Protein AF-A0A1P8XL96-F1 (afdb_monomer)

Secondary structure (DSSP, 8-state):
----------PPPPHHHHHHHHHHH-TT--S-EEE-----TT------EEEEEEEEEE-TTTTSTT---EEEEGGG-----TTBPPPEEEEEEESSPP--TT-----

Nearest PDB structures (foldseek):
  6yii-assembly1_A  TM=2.980E-01  e=7.083E+00  Pseudomonas aeruginosa

Structure (mmCIF, N/CA/C/O backbone):
data_AF-A0A1P8XL96-F1
#
_entry.id   AF-A0A1P8XL96-F1
#
loop_
_atom_site.group_PDB
_atom_site.id
_atom_site.type_symbol
_atom_site.label_atom_id
_atom_site.label_alt_id
_atom_site.label_comp_id
_atom_site.label_asym_id
_atom_site.label_entity_id
_atom_site.label_seq_id
_atom_site.pdbx_PDB_ins_code
_atom_site.Cartn_x
_atom_site.Cartn_y
_atom_site.Cartn_z
_atom_site.occupancy
_atom_site.B_iso_or_equiv
_atom_site.auth_seq_id
_atom_site.auth_comp_id
_atom_site.auth_asym_id
_atom_site.auth_atom_id
_atom_site.pdbx_PDB_model_num
ATOM 1 N N . MET A 1 1 ? -9.596 29.116 25.612 1.00 35.28 1 MET A N 1
ATOM 2 C CA . MET A 1 1 ? -9.955 28.079 24.623 1.00 35.28 1 MET A CA 1
ATOM 3 C C . MET A 1 1 ? -8.663 27.472 24.113 1.00 35.28 1 MET A C 1
ATOM 5 O O . MET A 1 1 ? -7.970 28.089 23.317 1.00 35.28 1 MET A O 1
ATOM 9 N N . THR A 1 2 ? -8.264 26.344 24.686 1.00 32.94 2 THR A N 1
ATOM 10 C CA . THR A 1 2 ? -7.010 25.657 24.364 1.00 32.94 2 THR A CA 1
ATOM 11 C C . THR A 1 2 ? -7.252 24.841 23.102 1.00 32.94 2 THR A C 1
ATOM 13 O O . THR A 1 2 ? -8.050 23.908 23.119 1.00 32.94 2 THR A O 1
ATOM 16 N N . ALA A 1 3 ? -6.630 25.227 21.989 1.00 37.03 3 ALA A N 1
ATOM 17 C CA . ALA A 1 3 ? -6.657 24.419 20.781 1.00 37.03 3 ALA A CA 1
ATOM 18 C C . ALA A 1 3 ? -5.976 23.080 21.093 1.00 37.03 3 ALA A C 1
ATOM 20 O O . ALA A 1 3 ? -4.783 23.049 21.402 1.00 37.03 3 ALA A O 1
ATOM 21 N N . ASN A 1 4 ? -6.737 21.986 21.029 1.00 34.62 4 ASN A N 1
ATOM 22 C CA . ASN A 1 4 ? -6.187 20.639 20.963 1.00 34.62 4 ASN A CA 1
ATOM 23 C C . ASN A 1 4 ? -5.388 20.536 19.658 1.00 34.62 4 ASN A C 1
ATOM 25 O O . ASN A 1 4 ? -5.914 20.143 18.623 1.00 34.62 4 ASN A O 1
ATOM 29 N N . ARG A 1 5 ? -4.111 20.932 19.695 1.00 41.06 5 ARG A N 1
ATOM 30 C CA . ARG A 1 5 ? -3.127 20.492 18.708 1.00 41.06 5 ARG A CA 1
ATOM 31 C C . ARG A 1 5 ? -2.914 19.009 18.958 1.00 41.06 5 ARG A C 1
ATOM 33 O O . ARG A 1 5 ? -2.090 18.626 19.788 1.00 41.06 5 ARG A O 1
ATOM 40 N N . THR A 1 6 ? -3.696 18.181 18.281 1.00 41.19 6 THR A N 1
ATOM 41 C CA . THR A 1 6 ? -3.402 16.761 18.139 1.00 41.19 6 THR A CA 1
ATOM 42 C C . THR A 1 6 ? -2.041 16.690 17.455 1.00 41.19 6 THR A C 1
ATOM 44 O O . THR A 1 6 ? -1.934 16.943 16.262 1.00 41.19 6 THR A O 1
ATOM 47 N N . ARG A 1 7 ? -0.964 16.465 18.220 1.00 40.09 7 ARG A N 1
ATOM 48 C CA . ARG A 1 7 ? 0.331 16.101 17.638 1.00 40.09 7 ARG A CA 1
ATOM 49 C C . ARG A 1 7 ? 0.069 14.849 16.808 1.00 40.09 7 ARG A C 1
ATOM 51 O O . ARG A 1 7 ? -0.259 13.830 17.410 1.00 40.09 7 ARG A O 1
ATOM 58 N N . SER A 1 8 ? 0.184 14.914 15.484 1.00 44.88 8 SER A N 1
ATOM 59 C CA . SER A 1 8 ? 0.265 13.710 14.654 1.00 44.88 8 SER A CA 1
ATOM 60 C C . SER A 1 8 ? 1.479 12.930 15.161 1.00 44.88 8 SER A C 1
ATOM 62 O O . SER A 1 8 ? 2.602 13.432 15.064 1.00 44.88 8 SER A O 1
ATOM 64 N N . PRO A 1 9 ? 1.298 11.785 15.843 1.00 48.84 9 PRO A N 1
ATOM 65 C CA . PRO A 1 9 ? 2.428 11.106 16.433 1.00 48.84 9 PRO A CA 1
ATOM 66 C C . PRO A 1 9 ? 3.249 10.535 15.282 1.00 48.84 9 PRO A C 1
ATOM 68 O O . PRO A 1 9 ? 2.745 9.756 14.481 1.00 48.84 9 PRO A O 1
ATOM 71 N N . SER A 1 10 ? 4.530 10.882 15.242 1.00 63.22 10 SER A N 1
ATOM 72 C CA . SER A 1 10 ? 5.579 10.295 14.399 1.00 63.22 10 SER A CA 1
ATOM 73 C C . SER A 1 10 ? 5.822 8.796 14.671 1.00 63.22 10 SER A C 1
ATOM 75 O O . SER A 1 10 ? 6.903 8.278 14.400 1.00 63.22 10 SER A O 1
ATOM 77 N N . ARG A 1 11 ? 4.836 8.101 15.252 1.00 79.38 11 ARG A N 1
ATOM 78 C CA . ARG A 1 11 ? 4.910 6.707 15.673 1.00 79.38 11 ARG A CA 1
ATOM 79 C C . ARG A 1 11 ? 4.581 5.791 14.505 1.00 79.38 11 ARG A C 1
ATOM 81 O O . ARG A 1 11 ? 3.680 6.075 13.720 1.00 79.38 11 ARG A O 1
ATOM 88 N N . THR A 1 12 ? 5.265 4.659 14.469 1.00 88.56 12 THR A N 1
ATOM 89 C CA . THR A 1 12 ? 4.882 3.531 13.626 1.00 88.56 12 THR A CA 1
ATOM 90 C C . THR A 1 12 ? 3.469 3.074 13.989 1.00 88.56 12 THR A C 1
ATOM 92 O O . THR A 1 12 ? 3.141 2.935 15.171 1.00 88.56 12 THR A O 1
ATOM 95 N N . LEU A 1 13 ? 2.639 2.856 12.975 1.00 89.19 13 LEU A N 1
ATOM 96 C CA . LEU A 1 13 ? 1.315 2.272 13.102 1.00 89.19 13 LEU A CA 1
ATOM 97 C C . LEU A 1 13 ? 1.432 0.781 13.402 1.00 89.19 13 LEU A C 1
ATOM 99 O O . LEU A 1 13 ? 2.279 0.070 12.859 1.00 89.19 13 LEU A O 1
ATOM 103 N N . THR A 1 14 ? 0.549 0.294 14.260 1.00 92.44 14 THR A N 1
ATOM 104 C CA . THR A 1 14 ? 0.367 -1.143 14.454 1.00 92.44 14 THR A CA 1
ATOM 105 C C . THR A 1 14 ? -0.305 -1.766 13.230 1.00 92.44 14 THR A C 1
ATOM 107 O O . THR A 1 14 ? -1.020 -1.096 12.487 1.00 92.44 14 THR A O 1
ATOM 110 N N . VAL A 1 15 ? -0.142 -3.080 13.045 1.00 92.88 15 VAL A N 1
ATOM 111 C CA . VAL A 1 15 ? -0.798 -3.813 11.946 1.00 92.88 15 VAL A CA 1
ATOM 112 C C . VAL A 1 15 ? -2.320 -3.634 11.972 1.00 92.88 15 VAL A C 1
ATOM 114 O O . VAL A 1 15 ? -2.922 -3.460 10.919 1.00 92.88 15 VAL A O 1
ATO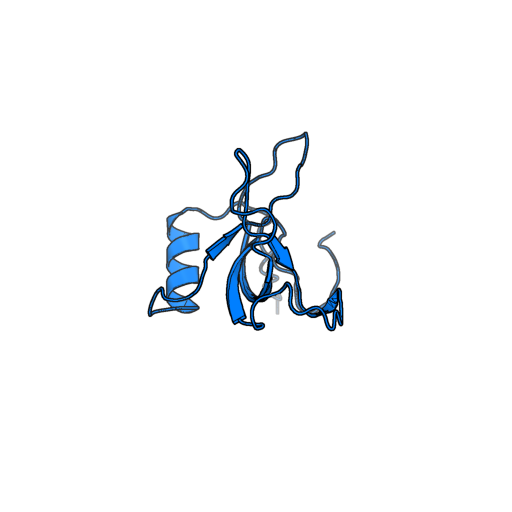M 117 N N . GLY A 1 16 ? -2.941 -3.622 13.158 1.00 95.38 16 GLY A N 1
ATOM 118 C CA . GLY A 1 16 ? -4.381 -3.377 13.296 1.00 95.38 16 GLY A CA 1
ATOM 119 C C . GLY A 1 16 ? -4.789 -1.995 12.781 1.00 95.38 16 GLY A C 1
ATOM 120 O O . GLY A 1 16 ? -5.693 -1.895 11.961 1.00 95.38 16 GLY A O 1
ATOM 121 N N . GLU A 1 17 ? -4.058 -0.945 13.172 1.00 94.06 17 GLU A N 1
ATOM 122 C CA . GLU A 1 17 ? -4.302 0.419 12.680 1.00 94.06 17 GLU A CA 1
ATOM 123 C C . GLU A 1 17 ? -4.105 0.533 11.160 1.00 94.06 17 GLU A C 1
ATOM 125 O O . GLU A 1 17 ? -4.850 1.261 10.504 1.00 94.06 17 GLU A O 1
ATOM 130 N N . ILE A 1 18 ? -3.128 -0.183 10.592 1.00 93.12 18 ILE A N 1
ATOM 131 C CA . ILE A 1 18 ? -2.905 -0.229 9.140 1.00 93.12 18 ILE A CA 1
ATOM 132 C C . ILE A 1 18 ? -4.114 -0.867 8.450 1.00 93.12 18 ILE A C 1
ATOM 134 O O . ILE A 1 18 ? -4.698 -0.254 7.560 1.00 93.12 18 ILE A O 1
ATOM 138 N N . VAL A 1 19 ? -4.531 -2.058 8.888 1.00 94.00 19 VAL A N 1
ATOM 139 C CA . VAL A 1 19 ? -5.668 -2.782 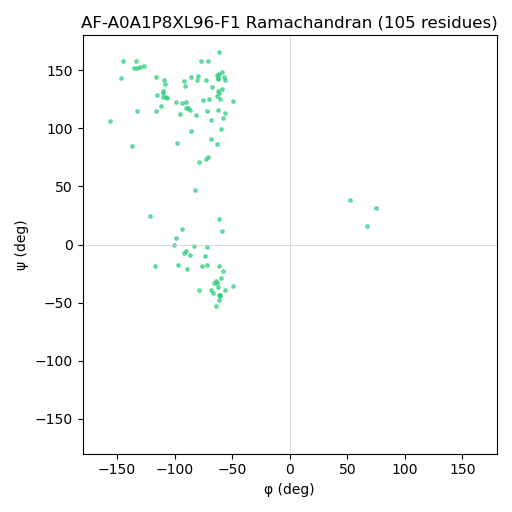8.296 1.00 94.00 19 VAL A CA 1
ATOM 140 C C . VAL A 1 19 ? -6.959 -1.973 8.399 1.00 94.00 19 VAL A C 1
ATOM 142 O O . VAL A 1 19 ? -7.693 -1.887 7.415 1.00 94.00 19 VAL A O 1
ATOM 145 N N . ASP A 1 20 ? -7.224 -1.343 9.543 1.00 94.69 20 ASP A N 1
ATOM 146 C CA . ASP A 1 20 ? -8.423 -0.526 9.740 1.00 94.69 20 ASP A CA 1
ATOM 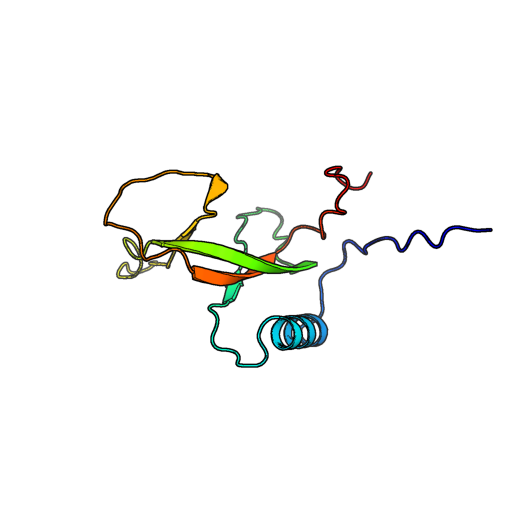147 C C . ASP A 1 20 ? -8.464 0.659 8.767 1.00 94.69 20 ASP A C 1
ATOM 149 O O . ASP A 1 20 ? -9.500 0.917 8.150 1.00 94.69 20 ASP A O 1
ATOM 153 N N . ARG A 1 21 ? -7.335 1.352 8.566 1.00 93.88 21 ARG A N 1
ATOM 154 C CA . ARG A 1 21 ? -7.237 2.448 7.587 1.00 93.88 21 ARG A CA 1
ATOM 155 C C . ARG A 1 21 ? -7.385 1.951 6.152 1.00 93.88 21 ARG A C 1
ATOM 157 O O . ARG A 1 21 ? -8.090 2.578 5.368 1.00 93.88 21 ARG A O 1
ATOM 164 N N . MET A 1 22 ? -6.774 0.816 5.814 1.00 94.31 22 MET A N 1
ATOM 165 C CA . MET A 1 22 ? -6.916 0.212 4.486 1.00 94.31 22 MET A CA 1
ATOM 166 C C . MET A 1 22 ? -8.374 -0.140 4.183 1.00 94.31 22 MET A C 1
ATOM 168 O O . MET A 1 22 ? -8.856 0.171 3.103 1.00 94.31 22 MET A O 1
ATOM 172 N N . VAL A 1 23 ? -9.097 -0.730 5.140 1.00 94.81 23 VAL A N 1
ATOM 173 C CA . VAL A 1 23 ? -10.523 -1.067 4.981 1.00 94.81 23 VAL A CA 1
ATOM 174 C C . VAL A 1 23 ? -11.391 0.185 4.842 1.00 94.81 23 VAL A C 1
ATOM 176 O O . VAL A 1 23 ? -12.390 0.150 4.131 1.00 94.81 23 VAL A O 1
ATOM 179 N N . GLN A 1 24 ? -11.030 1.292 5.496 1.00 94.38 24 GLN A N 1
ATOM 180 C CA . GLN A 1 24 ? -11.741 2.563 5.330 1.00 94.38 24 GLN A CA 1
ATOM 181 C C . GLN A 1 24 ? -11.544 3.165 3.933 1.00 94.38 24 GLN A C 1
ATOM 183 O O . GLN A 1 24 ? -12.492 3.719 3.381 1.00 94.38 24 GLN A O 1
ATOM 188 N N . LEU A 1 25 ? -10.336 3.063 3.370 1.00 93.56 25 LEU A N 1
ATOM 189 C CA . LEU A 1 25 ? -10.012 3.594 2.041 1.00 93.56 25 LEU A CA 1
ATOM 190 C C . LEU A 1 25 ? -10.508 2.692 0.903 1.00 93.56 25 LEU A C 1
ATOM 192 O O . LEU A 1 25 ? -10.999 3.191 -0.105 1.00 93.56 25 LEU A O 1
ATOM 196 N N . ASP A 1 26 ? -10.395 1.378 1.071 1.00 94.56 26 ASP A N 1
ATOM 197 C CA . ASP A 1 26 ? -10.813 0.367 0.104 1.00 94.56 26 ASP A CA 1
ATOM 198 C C . ASP A 1 26 ? -11.532 -0.796 0.813 1.00 94.56 26 ASP A C 1
ATOM 200 O O . ASP A 1 26 ? -10.929 -1.834 1.119 1.00 94.56 26 ASP A O 1
ATOM 204 N N . PRO A 1 27 ? -12.847 -0.656 1.067 1.00 92.75 27 PRO A N 1
ATOM 205 C CA . PRO A 1 27 ? -13.643 -1.708 1.695 1.00 92.75 27 PRO A CA 1
ATOM 206 C C . PRO A 1 27 ? -13.657 -3.018 0.894 1.00 92.75 27 PRO A C 1
ATOM 208 O O . PRO A 1 27 ? -13.796 -4.094 1.478 1.00 92.75 27 PRO A O 1
ATOM 211 N N . SER A 1 28 ? -13.513 -2.934 -0.433 1.00 92.31 28 SER A N 1
ATOM 212 C CA . SER A 1 28 ? -13.468 -4.078 -1.351 1.00 92.31 28 SER A CA 1
ATOM 213 C C . SER A 1 28 ? -12.141 -4.832 -1.336 1.00 92.31 28 SER A C 1
ATOM 215 O O . SER A 1 28 ? -12.116 -5.983 -1.771 1.00 92.31 28 SER A O 1
ATOM 217 N N . ARG A 1 29 ? -11.059 -4.219 -0.831 1.00 90.62 29 ARG A N 1
ATOM 218 C CA . ARG A 1 29 ? -9.688 -4.761 -0.867 1.00 90.62 29 ARG A CA 1
ATOM 219 C C . ARG A 1 29 ? -9.260 -5.182 -2.277 1.00 90.62 29 ARG A C 1
ATOM 221 O O . ARG A 1 29 ? -8.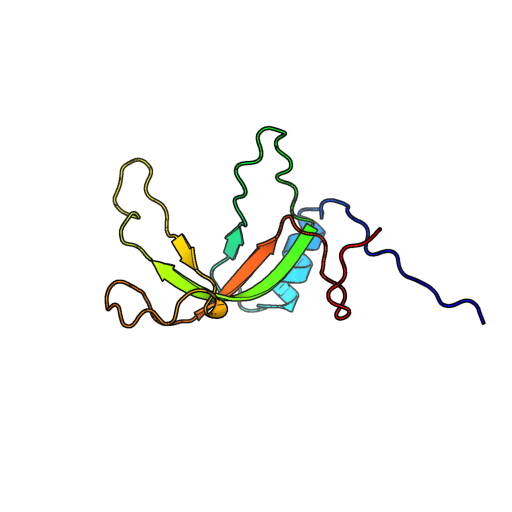638 -6.226 -2.461 1.00 90.62 29 ARG A O 1
ATOM 228 N N . SER A 1 30 ? -9.661 -4.394 -3.267 1.00 93.44 30 SER A N 1
ATOM 229 C CA . SER A 1 30 ? -9.355 -4.612 -4.682 1.00 93.44 30 SER A CA 1
ATOM 230 C C . SER A 1 30 ? -8.157 -3.804 -5.168 1.00 93.44 30 SER A C 1
ATOM 232 O O . SER A 1 30 ? -7.620 -4.105 -6.231 1.00 93.44 30 SER A O 1
ATOM 234 N N . LEU A 1 31 ? -7.761 -2.764 -4.433 1.00 94.25 31 LEU A N 1
ATOM 235 C CA . LEU A 1 31 ? -6.665 -1.893 -4.822 1.00 94.25 31 LEU A CA 1
ATOM 236 C C . LEU A 1 31 ? -5.308 -2.527 -4.479 1.00 94.25 31 LEU A C 1
ATOM 238 O O . LEU A 1 31 ? -5.164 -3.127 -3.407 1.00 94.25 31 LEU A O 1
ATOM 242 N N . PRO A 1 32 ? -4.290 -2.358 -5.343 1.00 92.69 32 PRO A N 1
ATOM 243 C CA . PRO A 1 32 ? -2.919 -2.707 -5.007 1.00 92.69 32 PRO A CA 1
ATOM 244 C C . PRO A 1 32 ? -2.455 -1.971 -3.751 1.00 92.69 32 PRO A C 1
ATOM 246 O O . PRO A 1 32 ? -2.792 -0.804 -3.532 1.00 92.69 32 PRO A O 1
ATOM 249 N N . VAL A 1 33 ? -1.649 -2.655 -2.944 1.00 93.56 33 VAL A N 1
ATOM 250 C CA . VAL A 1 33 ? -1.033 -2.090 -1.743 1.00 93.56 33 VAL A CA 1
ATOM 251 C C . VAL A 1 33 ? 0.458 -1.986 -1.997 1.00 93.56 33 VAL A C 1
ATOM 253 O O . VAL A 1 33 ? 1.118 -2.996 -2.235 1.00 93.56 33 VAL A O 1
ATOM 256 N N . VAL A 1 34 ? 0.980 -0.769 -1.950 1.00 91.44 34 VAL A N 1
ATOM 257 C CA . VAL A 1 34 ? 2.380 -0.464 -2.237 1.00 91.44 34 VAL A CA 1
ATOM 258 C C . VAL A 1 34 ? 3.050 0.085 -0.987 1.00 91.44 34 VAL A C 1
ATOM 260 O O . VAL A 1 34 ? 2.434 0.790 -0.188 1.00 91.44 34 VAL A O 1
ATOM 263 N N . PHE A 1 35 ? 4.314 -0.265 -0.793 1.00 88.38 35 PHE A N 1
ATOM 264 C CA . PHE A 1 35 ? 5.103 0.168 0.353 1.00 88.38 35 PHE A CA 1
ATOM 265 C C . PHE A 1 35 ? 6.167 1.158 -0.109 1.00 88.38 35 PHE A C 1
ATOM 267 O O . PHE A 1 35 ? 6.874 0.898 -1.082 1.00 88.38 35 PHE A O 1
ATOM 274 N N . ASP A 1 36 ? 6.275 2.282 0.595 1.00 82.38 36 ASP A N 1
ATOM 275 C CA . ASP A 1 36 ? 7.322 3.267 0.349 1.00 82.38 36 ASP A CA 1
ATOM 276 C C . ASP A 1 36 ? 8.676 2.674 0.764 1.00 82.38 36 ASP A C 1
ATOM 278 O O . ASP A 1 36 ? 8.946 2.481 1.947 1.00 82.38 36 ASP A O 1
ATOM 282 N N . ALA A 1 37 ? 9.511 2.320 -0.210 1.00 70.19 37 ALA A N 1
ATOM 283 C CA . ALA A 1 37 ? 10.823 1.735 0.031 1.00 70.19 37 ALA A CA 1
ATOM 284 C C . ALA A 1 37 ? 11.898 2.825 -0.051 1.00 70.19 37 ALA A C 1
ATOM 286 O O . ALA A 1 37 ? 12.511 3.039 -1.095 1.00 70.19 37 ALA A O 1
ATOM 287 N N . VAL A 1 38 ? 12.152 3.501 1.068 1.00 67.06 38 VAL A N 1
ATOM 288 C CA . VAL A 1 38 ? 13.369 4.306 1.234 1.00 67.06 38 VAL A CA 1
ATOM 289 C C . VAL A 1 38 ? 14.457 3.374 1.737 1.00 67.06 38 VAL A C 1
ATOM 291 O O . VAL A 1 38 ? 14.333 2.836 2.834 1.00 67.06 38 VAL A O 1
ATOM 294 N N . ASP A 1 39 ? 15.506 3.182 0.943 1.00 64.94 39 ASP A N 1
ATOM 295 C CA . ASP A 1 39 ? 16.701 2.437 1.347 1.00 64.94 39 ASP A CA 1
ATOM 296 C C . ASP A 1 39 ? 17.477 3.272 2.387 1.00 64.94 39 ASP A C 1
ATOM 298 O O . ASP A 1 39 ? 18.436 3.983 2.079 1.00 64.94 39 ASP A O 1
ATOM 302 N N . ASP A 1 40 ? 16.959 3.303 3.619 1.00 62.84 40 ASP A N 1
ATOM 303 C CA . ASP A 1 40 ? 17.545 4.023 4.744 1.00 62.84 40 ASP A CA 1
ATOM 304 C C . ASP A 1 40 ? 18.544 3.092 5.453 1.00 62.84 40 ASP A C 1
ATOM 306 O O . ASP A 1 40 ? 18.138 2.067 6.019 1.00 62.84 40 ASP A O 1
ATOM 310 N N . PRO A 1 41 ? 19.846 3.436 5.488 1.00 60.34 41 PRO A N 1
ATOM 311 C CA . PRO A 1 41 ? 20.869 2.615 6.133 1.00 60.34 41 PRO A CA 1
ATOM 312 C C . PRO A 1 41 ? 20.634 2.419 7.640 1.00 60.34 41 PRO A C 1
ATOM 314 O O . PRO A 1 41 ? 21.197 1.500 8.232 1.00 60.34 41 PRO A O 1
ATOM 317 N N . LEU A 1 42 ? 19.812 3.262 8.273 1.00 66.94 42 LEU A N 1
ATOM 318 C CA . LEU A 1 42 ? 19.435 3.152 9.685 1.00 66.94 42 LEU A CA 1
ATOM 319 C C . LEU A 1 42 ? 18.180 2.299 9.909 1.00 66.94 42 LEU A C 1
ATOM 321 O O . LEU A 1 42 ? 17.824 2.018 11.054 1.00 66.94 42 LEU A O 1
ATOM 325 N N . GLY A 1 43 ? 17.523 1.861 8.836 1.00 62.06 43 GLY A N 1
ATOM 326 C CA . GLY A 1 43 ? 16.457 0.873 8.877 1.00 62.06 43 GLY A CA 1
ATOM 327 C C . GLY A 1 43 ? 15.115 1.370 9.411 1.00 62.06 43 GLY A C 1
ATOM 328 O O . GLY A 1 43 ? 14.369 0.609 10.032 1.00 62.06 43 GLY A O 1
ATOM 329 N N . ASN A 1 44 ? 14.787 2.644 9.197 1.00 67.88 44 ASN A N 1
ATOM 330 C CA . ASN A 1 44 ? 13.513 3.216 9.625 1.00 67.88 44 ASN A CA 1
ATOM 331 C C . ASN A 1 44 ? 12.364 2.832 8.672 1.00 67.88 44 ASN A C 1
ATOM 333 O O . ASN A 1 44 ? 11.828 3.673 7.956 1.00 67.88 44 ASN A O 1
ATOM 337 N N . TYR A 1 45 ? 11.969 1.556 8.713 1.00 74.56 45 TYR A N 1
ATOM 338 C CA . TYR A 1 45 ? 10.958 0.962 7.827 1.00 74.56 45 TYR A CA 1
ATOM 339 C C . TYR A 1 45 ? 9.525 0.951 8.392 1.00 74.56 45 TYR A C 1
ATOM 341 O O . TYR A 1 45 ? 8.651 0.226 7.920 1.00 74.56 45 TYR A O 1
ATOM 349 N N . GLY A 1 46 ? 9.271 1.696 9.470 1.00 87.25 46 GLY A N 1
ATOM 350 C CA . GLY A 1 46 ? 7.962 1.706 10.118 1.00 87.25 46 GLY A CA 1
ATOM 351 C C . GLY A 1 46 ? 6.934 2.501 9.318 1.00 87.25 46 GLY A C 1
ATOM 352 O O . GLY A 1 46 ? 7.136 3.692 9.097 1.00 87.25 46 GLY A O 1
ATOM 353 N N . VAL A 1 47 ? 5.804 1.881 8.963 1.00 89.50 47 VAL A N 1
ATOM 354 C CA . VAL A 1 47 ? 4.651 2.580 8.365 1.00 89.50 47 VAL A CA 1
ATOM 355 C C . VAL A 1 47 ? 4.103 3.594 9.364 1.00 89.50 47 VAL A C 1
ATOM 357 O O . VAL A 1 47 ? 3.803 3.240 10.502 1.00 89.50 47 VAL A O 1
ATOM 360 N N . ARG A 1 48 ? 3.953 4.848 8.951 1.00 89.25 48 ARG A N 1
ATOM 361 C CA . ARG A 1 48 ? 3.415 5.952 9.765 1.00 89.25 48 ARG A CA 1
ATOM 362 C C . ARG A 1 48 ? 2.129 6.521 9.189 1.00 89.25 48 ARG A C 1
ATOM 364 O O . ARG A 1 48 ? 1.364 7.146 9.925 1.00 89.25 48 ARG A O 1
ATOM 371 N N . ASP A 1 49 ? 1.868 6.261 7.912 1.00 90.00 49 ASP A N 1
ATOM 372 C CA . ASP A 1 49 ? 0.638 6.669 7.261 1.00 90.00 49 ASP A CA 1
ATOM 373 C C . ASP A 1 49 ? 0.153 5.656 6.220 1.00 90.00 49 ASP A C 1
ATOM 375 O O . ASP A 1 49 ? 0.919 4.837 5.713 1.00 90.00 49 ASP A O 1
ATOM 379 N N . VAL A 1 50 ? -1.143 5.712 5.927 1.00 92.06 50 VAL A N 1
ATOM 380 C CA . VAL A 1 50 ? -1.798 4.894 4.904 1.00 92.06 50 VAL A CA 1
ATOM 381 C C . VAL A 1 50 ? -2.667 5.826 4.079 1.00 92.06 50 VAL A C 1
ATOM 383 O O . VAL A 1 50 ? -3.621 6.397 4.608 1.00 92.06 50 VAL A O 1
ATOM 386 N N . VAL A 1 51 ? -2.331 5.991 2.804 1.00 92.00 51 VAL A N 1
ATOM 387 C CA . VAL A 1 51 ? -2.980 6.973 1.928 1.00 92.00 51 VAL A CA 1
ATOM 388 C C . VAL A 1 51 ? -3.416 6.344 0.615 1.00 92.00 51 VAL A C 1
ATOM 390 O O . VAL A 1 51 ? -2.825 5.374 0.151 1.00 92.00 51 VAL A O 1
ATOM 393 N N . LEU A 1 52 ? -4.453 6.911 0.008 1.00 92.44 52 LEU A N 1
ATOM 394 C CA . LEU A 1 52 ? -4.847 6.589 -1.358 1.00 92.44 52 LEU A CA 1
ATOM 395 C C . LEU A 1 52 ? -4.107 7.534 -2.308 1.00 92.44 52 LEU A C 1
ATOM 397 O O . LEU A 1 52 ? -4.246 8.752 -2.187 1.00 92.44 52 LEU A O 1
ATOM 401 N N . ALA A 1 53 ? -3.351 6.984 -3.251 1.00 90.81 53 ALA A N 1
ATOM 402 C CA . ALA A 1 53 ? -2.647 7.750 -4.273 1.00 90.81 53 ALA A CA 1
ATOM 403 C C . ALA A 1 53 ? -2.990 7.221 -5.665 1.00 90.81 53 ALA A C 1
ATOM 405 O O . ALA A 1 53 ? -3.323 6.051 -5.825 1.00 90.81 53 ALA A O 1
ATOM 406 N N . HIS A 1 54 ? -2.898 8.082 -6.674 1.00 90.50 54 HIS A N 1
ATOM 407 C CA . HIS A 1 54 ? -2.918 7.642 -8.065 1.00 90.50 54 HIS A CA 1
ATOM 408 C C . HIS A 1 54 ? -1.475 7.453 -8.502 1.00 90.50 54 HIS A C 1
ATOM 410 O O . HIS A 1 54 ? -0.672 8.381 -8.395 1.00 90.50 54 HIS A O 1
ATOM 416 N N . MET A 1 55 ? -1.143 6.245 -8.937 1.00 89.88 55 MET A N 1
ATOM 417 C CA . MET A 1 55 ? 0.207 5.890 -9.347 1.00 89.88 55 MET A CA 1
ATOM 418 C C . MET A 1 55 ? 0.166 5.139 -10.668 1.00 89.88 55 MET A C 1
ATOM 420 O O . MET A 1 55 ? -0.855 4.565 -11.054 1.00 89.88 55 MET A O 1
ATOM 424 N N . GLN A 1 56 ? 1.294 5.166 -11.362 1.00 89.00 56 GLN A N 1
ATOM 425 C CA . GLN A 1 56 ? 1.492 4.438 -12.601 1.00 89.00 56 GLN A CA 1
ATOM 426 C C . GLN A 1 56 ? 2.472 3.291 -12.363 1.00 89.00 56 GLN A C 1
ATOM 428 O O . GLN A 1 56 ? 3.525 3.506 -11.762 1.00 89.00 56 GLN A O 1
ATOM 433 N N . ARG A 1 57 ? 2.110 2.080 -12.792 1.00 89.50 57 ARG A N 1
ATOM 434 C CA . ARG A 1 57 ? 2.938 0.882 -12.627 1.00 89.50 57 ARG A CA 1
ATOM 435 C C . ARG A 1 57 ? 3.855 0.699 -13.835 1.00 89.50 57 ARG A C 1
ATOM 437 O O . ARG A 1 57 ? 3.423 0.850 -14.974 1.00 89.50 57 ARG A O 1
ATOM 444 N N . ASP A 1 58 ? 5.103 0.366 -13.547 1.00 87.00 58 ASP A N 1
ATOM 445 C CA . ASP A 1 58 ? 6.130 -0.076 -14.483 1.00 87.00 58 ASP A CA 1
ATOM 446 C C . ASP A 1 58 ? 6.509 -1.512 -14.123 1.00 87.00 58 ASP A C 1
ATOM 448 O O . ASP A 1 58 ? 7.020 -1.774 -13.027 1.00 87.00 58 ASP A O 1
ATOM 452 N N . ASP A 1 59 ? 6.219 -2.440 -15.028 1.00 84.31 59 ASP A N 1
ATOM 453 C CA . ASP A 1 59 ? 6.518 -3.860 -14.876 1.00 84.31 59 ASP A CA 1
ATOM 454 C C . ASP A 1 59 ? 7.796 -4.275 -15.621 1.00 84.31 59 ASP A C 1
ATOM 456 O O . ASP A 1 59 ? 8.152 -5.452 -15.596 1.00 84.31 59 ASP A O 1
ATOM 460 N N . THR A 1 60 ? 8.544 -3.322 -16.204 1.00 80.69 60 THR A N 1
ATOM 461 C CA . THR A 1 60 ? 9.761 -3.579 -17.001 1.00 80.69 60 THR A CA 1
ATOM 462 C C . THR A 1 60 ? 10.743 -4.513 -16.292 1.00 80.69 60 THR A C 1
ATOM 464 O O . THR A 1 60 ? 11.409 -5.323 -16.933 1.00 80.69 60 THR A O 1
ATOM 467 N N . TYR A 1 61 ? 10.846 -4.401 -14.966 1.00 77.38 61 TYR A N 1
ATOM 468 C CA . TYR A 1 61 ? 11.773 -5.188 -14.156 1.00 77.38 61 TYR A CA 1
ATOM 469 C C . TYR A 1 61 ? 11.110 -6.371 -13.450 1.00 77.38 61 TYR A C 1
ATOM 471 O O . TYR A 1 61 ? 11.802 -7.079 -12.732 1.00 77.38 61 TYR A O 1
ATOM 479 N N . ALA A 1 62 ? 9.802 -6.598 -13.592 1.00 82.75 62 ALA A N 1
ATOM 480 C CA . ALA A 1 62 ? 9.065 -7.578 -12.792 1.00 82.75 62 ALA A CA 1
ATOM 481 C C . ALA A 1 62 ? 9.541 -9.027 -13.013 1.00 82.75 62 ALA A C 1
ATOM 483 O O . ALA A 1 62 ? 9.564 -9.808 -12.064 1.00 82.75 62 ALA A O 1
ATOM 484 N N . ASP A 1 63 ? 9.986 -9.362 -14.228 1.00 84.38 63 ASP A N 1
ATOM 485 C CA . ASP A 1 63 ? 10.426 -10.714 -14.603 1.00 84.38 63 ASP A CA 1
ATOM 486 C C . ASP A 1 63 ? 11.891 -11.035 -14.226 1.00 84.38 63 ASP A C 1
ATOM 488 O O . ASP A 1 63 ? 12.378 -12.145 -14.465 1.00 84.38 63 ASP A O 1
ATOM 492 N N . GLU A 1 64 ? 12.632 -10.087 -13.642 1.00 84.94 64 GLU A N 1
ATOM 493 C CA . GLU A 1 64 ? 14.026 -10.308 -13.246 1.00 84.94 64 GLU A CA 1
ATOM 494 C C . GLU A 1 64 ? 14.148 -11.138 -11.945 1.00 84.94 64 GLU A C 1
ATOM 496 O O . GLU A 1 64 ? 13.245 -11.139 -11.110 1.00 84.94 64 GLU A O 1
ATOM 501 N N . PRO A 1 65 ? 15.289 -11.811 -11.678 1.00 81.62 65 PRO A N 1
ATOM 502 C CA . PRO A 1 65 ? 15.484 -12.596 -10.447 1.00 81.62 65 PRO A CA 1
ATOM 503 C C . PRO A 1 65 ? 15.339 -11.806 -9.132 1.00 81.62 65 PRO A C 1
ATOM 505 O O . PRO A 1 65 ? 15.095 -12.398 -8.083 1.00 81.62 65 PRO A O 1
ATOM 508 N N . ALA A 1 66 ? 15.514 -10.484 -9.188 1.00 78.50 66 ALA A N 1
ATOM 509 C CA . ALA A 1 66 ? 15.245 -9.533 -8.105 1.00 78.50 66 ALA A CA 1
ATOM 510 C C . ALA A 1 66 ? 14.208 -8.478 -8.536 1.00 78.50 66 ALA A C 1
ATOM 512 O O . ALA A 1 66 ? 14.203 -7.348 -8.041 1.00 78.50 66 ALA A O 1
ATOM 513 N N . GLY A 1 67 ? 13.384 -8.853 -9.510 1.00 78.31 67 GLY A N 1
ATOM 514 C CA . GLY A 1 67 ? 12.416 -8.006 -10.160 1.00 78.31 67 GLY A CA 1
ATOM 515 C C . GLY A 1 67 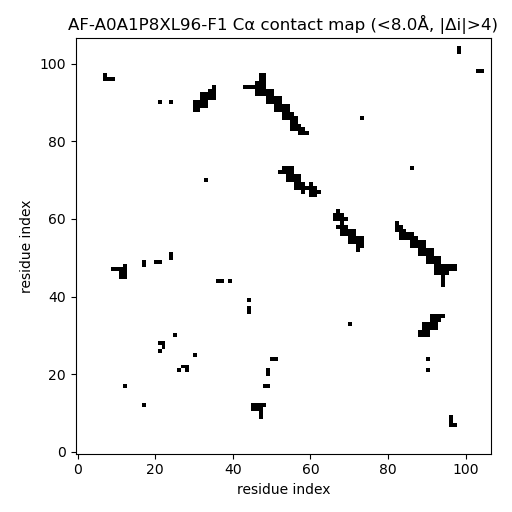? 11.349 -7.495 -9.214 1.00 78.31 67 GLY A C 1
ATOM 516 O O . GLY A 1 67 ? 10.957 -8.165 -8.257 1.00 78.31 67 GLY A O 1
ATOM 517 N N . ARG A 1 68 ? 10.894 -6.272 -9.468 1.00 82.44 68 ARG A N 1
ATOM 518 C CA . ARG A 1 68 ? 9.816 -5.641 -8.710 1.00 82.44 68 ARG A CA 1
ATOM 519 C C . ARG A 1 68 ? 9.003 -4.747 -9.622 1.00 82.44 68 ARG A C 1
ATOM 521 O O . ARG A 1 68 ? 9.570 -4.051 -10.462 1.00 82.44 68 ARG A O 1
ATOM 528 N N . ASP A 1 69 ? 7.699 -4.725 -9.381 1.00 86.00 69 ASP A N 1
ATOM 529 C CA . ASP A 1 69 ? 6.852 -3.657 -9.891 1.00 86.00 69 ASP A CA 1
ATOM 530 C C . ASP A 1 69 ? 7.304 -2.336 -9.273 1.00 86.00 69 ASP A C 1
ATOM 532 O O . ASP A 1 69 ? 7.485 -2.236 -8.052 1.00 86.00 69 ASP A O 1
ATOM 536 N N . VAL A 1 70 ? 7.471 -1.315 -10.107 1.00 86.38 70 VAL A N 1
ATOM 537 C CA . VAL A 1 70 ? 7.779 0.033 -9.635 1.00 86.38 70 VAL A CA 1
ATOM 538 C C . VAL A 1 70 ? 6.567 0.916 -9.870 1.00 86.38 70 VAL A C 1
ATOM 540 O O . VAL A 1 70 ? 6.035 0.979 -10.972 1.00 86.38 70 VAL A O 1
ATOM 543 N N . TYR A 1 71 ? 6.117 1.592 -8.817 1.00 88.00 71 TYR A N 1
ATOM 544 C CA . TYR A 1 71 ? 4.997 2.521 -8.889 1.00 88.00 71 TYR A CA 1
ATOM 545 C C . TYR A 1 71 ? 5.527 3.945 -8.805 1.00 88.00 71 TYR A C 1
ATOM 547 O O . TYR A 1 71 ? 6.224 4.297 -7.852 1.00 88.00 71 TYR A O 1
ATOM 555 N N . TYR A 1 72 ? 5.166 4.767 -9.784 1.00 85.50 72 TYR A N 1
ATOM 556 C CA . TYR A 1 72 ? 5.576 6.163 -9.869 1.00 85.50 72 TYR A CA 1
ATOM 557 C C . TYR A 1 72 ? 4.396 7.099 -9.570 1.00 85.50 72 TYR A C 1
ATOM 559 O O . TYR A 1 72 ? 3.282 6.843 -10.043 1.00 85.50 72 TYR A O 1
ATOM 567 N N . PRO A 1 73 ? 4.599 8.183 -8.797 1.00 84.62 73 PRO A N 1
ATOM 568 C CA . PRO A 1 73 ? 3.619 9.257 -8.684 1.00 84.62 73 PRO A CA 1
ATOM 569 C C . PRO A 1 73 ? 3.399 9.927 -10.045 1.00 84.62 73 PRO A C 1
ATOM 571 O O . PRO A 1 7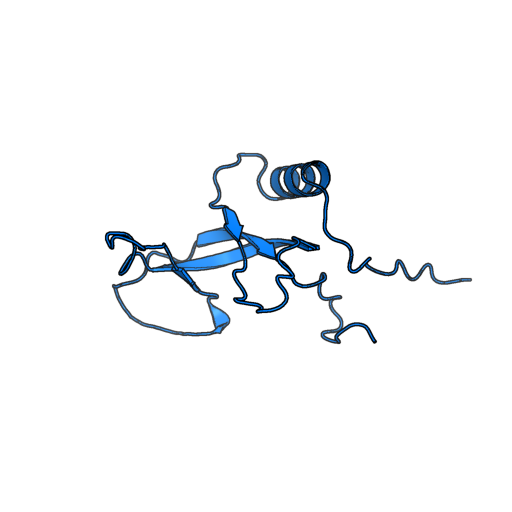3 ? 4.350 10.141 -10.795 1.00 84.62 73 PRO A O 1
ATOM 574 N N . VAL A 1 74 ? 2.157 10.316 -10.335 1.00 73.88 74 VAL A N 1
ATOM 575 C CA . VAL A 1 74 ? 1.795 10.980 -11.605 1.00 73.88 74 VAL A CA 1
ATOM 576 C C . VAL A 1 74 ? 2.487 12.343 -11.752 1.00 73.88 74 VAL A C 1
ATOM 578 O O . VAL A 1 74 ? 2.836 12.751 -12.855 1.00 73.88 74 VAL A O 1
ATOM 581 N N . ASP A 1 75 ? 2.737 13.026 -10.634 1.00 65.12 75 ASP A N 1
ATOM 582 C CA . ASP A 1 75 ? 3.247 14.401 -10.618 1.00 65.12 75 ASP A CA 1
ATOM 583 C C . ASP A 1 75 ? 4.718 14.515 -11.053 1.00 65.12 75 ASP A C 1
ATOM 585 O O . ASP A 1 75 ? 5.179 15.609 -11.379 1.00 65.12 75 ASP A O 1
ATOM 589 N N . GLU A 1 76 ? 5.476 13.412 -11.040 1.00 55.34 76 GLU A N 1
ATOM 590 C CA . GLU A 1 76 ? 6.918 13.454 -11.304 1.00 55.34 76 GLU A CA 1
ATOM 591 C C . GLU A 1 76 ? 7.279 13.315 -12.786 1.00 55.34 76 GLU A C 1
ATOM 593 O O . GLU A 1 76 ? 8.365 13.750 -13.171 1.00 55.34 76 GLU A O 1
ATOM 598 N N . TYR A 1 77 ? 6.403 12.770 -13.636 1.00 52.19 77 TYR A N 1
ATOM 599 C CA . TYR A 1 77 ? 6.748 12.492 -15.029 1.00 52.19 77 TYR A CA 1
ATOM 600 C C . TYR A 1 77 ? 5.518 12.433 -15.944 1.00 52.19 77 TYR A C 1
ATOM 602 O O . TYR A 1 77 ? 4.815 11.430 -15.991 1.00 52.19 77 TYR A O 1
ATOM 610 N N . ASP A 1 78 ? 5.332 13.465 -16.768 1.00 52.91 78 ASP A N 1
ATOM 611 C CA . ASP A 1 78 ? 4.490 13.399 -17.969 1.00 52.91 78 ASP A CA 1
ATOM 612 C C . ASP A 1 78 ? 5.240 12.557 -19.021 1.00 52.91 78 ASP A C 1
ATOM 614 O O . ASP A 1 78 ? 5.917 13.081 -19.909 1.00 52.91 78 ASP A O 1
ATOM 618 N N . LYS A 1 79 ? 5.288 11.233 -18.825 1.00 55.69 79 LYS A N 1
ATOM 619 C CA . LYS A 1 79 ? 5.979 10.311 -19.735 1.00 55.69 79 LYS A CA 1
ATOM 620 C C . LYS A 1 79 ? 4.973 9.729 -20.731 1.00 55.69 79 LYS A C 1
ATOM 622 O O . LYS A 1 79 ? 4.137 8.921 -20.337 1.00 55.69 79 LYS A O 1
ATOM 627 N N . PRO A 1 80 ? 5.073 10.072 -22.028 1.00 50.16 80 PRO A N 1
ATOM 628 C CA . PRO A 1 80 ? 4.233 9.516 -23.086 1.00 50.16 80 PRO A CA 1
ATOM 629 C C . PRO A 1 80 ? 4.782 8.154 -23.542 1.00 50.16 80 PRO A C 1
ATOM 631 O O . PRO A 1 80 ? 4.992 7.934 -24.733 1.00 50.16 80 PRO A O 1
ATOM 634 N N . ASP A 1 81 ? 5.120 7.284 -22.594 1.00 60.44 81 ASP A N 1
ATOM 635 C CA . ASP A 1 81 ? 5.810 6.023 -22.854 1.00 60.44 81 ASP A CA 1
ATOM 636 C C . ASP A 1 81 ? 4.826 4.864 -22.663 1.00 60.44 81 ASP A C 1
ATOM 638 O O . ASP A 1 81 ? 4.160 4.769 -21.633 1.00 60.44 81 ASP A O 1
ATOM 642 N N . ASP A 1 82 ? 4.715 3.999 -23.666 1.00 65.62 82 ASP A N 1
ATOM 643 C CA . ASP A 1 82 ? 3.825 2.831 -23.705 1.00 65.62 82 ASP A CA 1
ATOM 644 C C . ASP A 1 82 ? 4.277 1.692 -22.777 1.00 65.62 82 ASP A C 1
ATOM 646 O O . ASP A 1 82 ? 3.585 0.686 -22.640 1.00 65.62 82 ASP A O 1
ATOM 650 N N . ARG A 1 83 ? 5.416 1.877 -22.103 1.00 68.75 83 ARG A N 1
ATOM 651 C CA . ARG A 1 83 ? 5.980 0.966 -21.098 1.00 68.75 83 ARG A CA 1
ATOM 652 C C . ARG A 1 83 ? 5.254 0.956 -19.754 1.00 68.75 83 ARG A C 1
ATOM 654 O O . ARG A 1 83 ? 5.574 0.131 -18.910 1.00 68.75 83 ARG A O 1
ATOM 661 N N . TYR A 1 84 ? 4.328 1.879 -19.530 1.00 76.00 84 TYR A N 1
ATOM 662 C CA . TYR A 1 84 ? 3.636 2.007 -18.254 1.00 76.00 84 TYR A CA 1
ATOM 663 C C . TYR A 1 84 ? 2.170 1.576 -18.363 1.00 76.00 84 TYR A C 1
ATOM 665 O O . TYR A 1 84 ? 1.481 1.921 -19.327 1.00 76.00 84 TYR A O 1
ATOM 673 N N . ASP A 1 85 ? 1.662 0.903 -17.327 1.00 85.12 85 ASP A N 1
ATOM 674 C CA . ASP A 1 85 ? 0.228 0.646 -17.168 1.00 85.12 85 ASP A CA 1
ATOM 675 C C . ASP A 1 85 ? -0.554 1.970 -17.063 1.00 85.12 85 ASP A C 1
ATOM 677 O O . ASP A 1 85 ? -0.001 3.049 -16.825 1.00 85.12 85 ASP A O 1
ATOM 681 N N . ALA A 1 86 ? -1.881 1.907 -17.204 1.00 85.75 86 ALA A N 1
ATOM 682 C C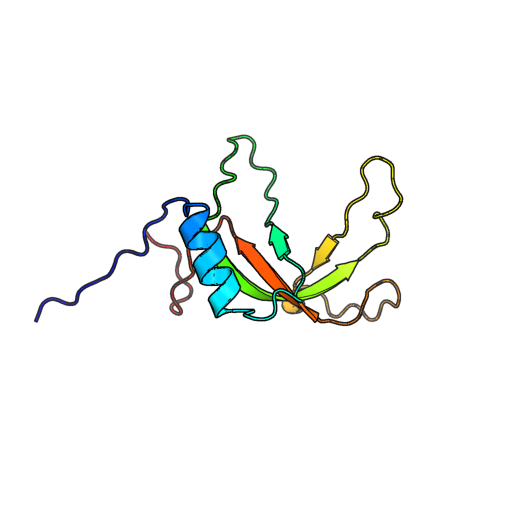A . ALA A 1 86 ? -2.727 3.064 -16.934 1.00 85.75 86 ALA A CA 1
ATOM 683 C C . ALA A 1 86 ? -2.557 3.550 -15.482 1.00 85.75 86 ALA A C 1
ATOM 685 O O . ALA A 1 86 ? -2.346 2.761 -14.558 1.00 85.75 86 ALA A O 1
ATOM 686 N N . VAL A 1 87 ? -2.708 4.859 -15.268 1.00 88.38 87 VAL A N 1
ATOM 687 C CA . VAL A 1 87 ? -2.750 5.430 -13.916 1.00 88.38 87 VAL A CA 1
ATOM 688 C C . VAL A 1 87 ? -3.925 4.821 -13.155 1.00 88.38 87 VAL A C 1
ATOM 690 O O . VAL A 1 87 ? -5.071 4.890 -13.605 1.00 88.38 87 VAL A O 1
ATOM 693 N N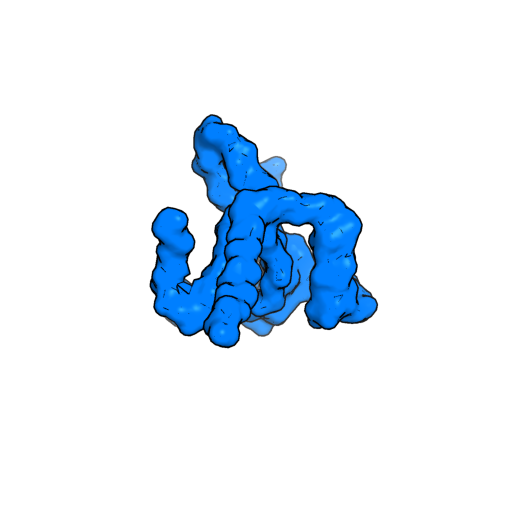 . THR A 1 88 ? -3.645 4.248 -11.987 1.00 89.56 88 THR A N 1
ATOM 694 C CA . THR A 1 88 ? -4.644 3.579 -11.151 1.00 89.56 88 THR A CA 1
ATOM 695 C C . THR A 1 88 ? -4.535 4.015 -9.690 1.00 89.56 88 THR A C 1
ATOM 697 O O . THR A 1 88 ? -3.462 4.417 -9.231 1.00 89.56 88 THR A O 1
ATOM 700 N N . PRO A 1 89 ? -5.650 3.985 -8.940 1.00 93.38 89 PRO A N 1
ATOM 701 C CA . PRO A 1 89 ? -5.609 4.186 -7.501 1.00 93.38 89 PRO A CA 1
ATOM 702 C C . PRO A 1 89 ? -4.903 3.012 -6.806 1.00 93.38 89 PRO A C 1
ATOM 704 O O . PRO A 1 89 ? -5.194 1.849 -7.080 1.00 93.38 89 PRO A O 1
ATOM 707 N N . VAL A 1 90 ? -4.019 3.325 -5.861 1.00 94.12 90 VAL A N 1
ATOM 708 C CA . VAL A 1 90 ? -3.295 2.366 -5.018 1.00 94.12 90 VAL A CA 1
ATOM 709 C C . VAL A 1 90 ? -3.292 2.827 -3.563 1.00 94.12 90 VAL A C 1
ATOM 711 O O . VAL A 1 90 ? -3.341 4.025 -3.268 1.00 94.12 90 VAL A O 1
ATOM 714 N N . ILE A 1 91 ? -3.214 1.874 -2.640 1.00 95.38 91 ILE A N 1
ATOM 715 C CA . ILE A 1 91 ? -3.029 2.146 -1.216 1.00 95.38 91 ILE A CA 1
ATOM 716 C C . ILE A 1 91 ? -1.534 2.186 -0.915 1.00 95.38 91 ILE A C 1
ATOM 718 O O . ILE A 1 91 ? -0.844 1.181 -1.057 1.00 95.38 91 ILE A O 1
ATOM 722 N N . VAL A 1 92 ? -1.033 3.331 -0.463 1.00 93.31 92 VAL A N 1
ATOM 723 C CA . VAL A 1 92 ? 0.375 3.531 -0.117 1.00 93.31 92 VAL A CA 1
ATOM 724 C C . VAL A 1 92 ? 0.560 3.411 1.390 1.00 93.31 92 VAL A C 1
ATOM 726 O O . VAL A 1 92 ? -0.027 4.170 2.163 1.00 93.31 92 VAL A O 1
ATOM 729 N N . LEU A 1 93 ? 1.421 2.487 1.804 1.00 92.88 93 LEU A N 1
ATOM 730 C CA . LEU A 1 93 ? 1.954 2.395 3.157 1.00 92.88 93 LEU A CA 1
ATOM 731 C C . LEU A 1 93 ? 3.183 3.305 3.245 1.00 92.88 93 LEU A C 1
ATOM 733 O O . LEU A 1 93 ? 4.274 2.929 2.815 1.00 92.88 93 LEU A O 1
ATOM 737 N N . SER A 1 94 ? 3.001 4.519 3.764 1.00 88.56 94 SER A N 1
ATOM 738 C CA . SER A 1 94 ? 4.071 5.514 3.830 1.00 88.56 94 SER A CA 1
ATOM 739 C C . SER A 1 94 ? 4.833 5.437 5.144 1.00 88.56 94 SER A C 1
ATOM 741 O O . SER A 1 94 ? 4.253 5.295 6.224 1.00 88.56 94 SER A O 1
ATOM 743 N N . MET A 1 95 ? 6.149 5.603 5.056 1.00 86.19 95 MET A N 1
ATOM 744 C CA . MET A 1 95 ? 7.032 5.769 6.213 1.00 86.19 95 MET A CA 1
ATOM 745 C C . MET A 1 95 ? 7.139 7.234 6.655 1.00 86.19 95 MET A C 1
ATOM 747 O O . MET A 1 95 ? 7.699 7.536 7.714 1.00 86.19 95 MET A O 1
ATOM 751 N N . GLN A 1 96 ? 6.600 8.161 5.861 1.00 79.44 96 GLN A N 1
ATOM 752 C CA . GLN A 1 96 ? 6.549 9.573 6.208 1.00 79.44 96 GLN A CA 1
ATOM 753 C C . GLN A 1 96 ? 5.391 9.827 7.171 1.00 79.44 96 GLN A C 1
ATOM 755 O O . GLN A 1 96 ? 4.341 9.190 7.107 1.00 79.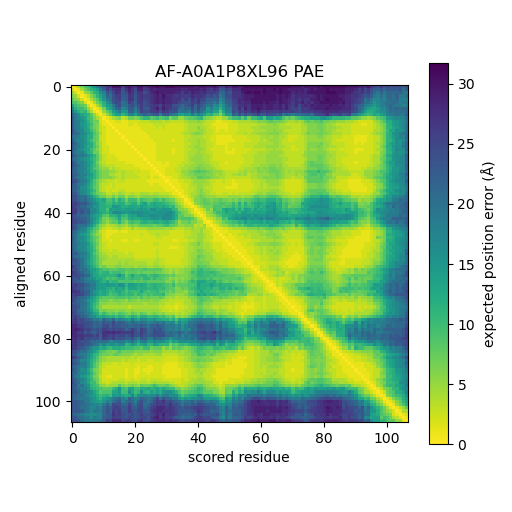44 96 GLN A O 1
ATOM 760 N N . ALA A 1 97 ? 5.595 10.760 8.104 1.00 66.19 97 ALA A N 1
ATOM 761 C CA . ALA A 1 97 ? 4.487 11.233 8.920 1.00 66.19 97 ALA A CA 1
ATOM 762 C C . ALA A 1 97 ? 3.429 11.879 8.006 1.00 66.19 97 ALA A C 1
ATOM 764 O O . ALA A 1 97 ? 3.818 12.505 7.012 1.00 66.19 97 ALA A O 1
ATOM 765 N N . PRO A 1 98 ? 2.131 11.779 8.351 1.00 62.28 98 PRO A N 1
ATOM 766 C CA . PRO A 1 98 ? 1.080 12.473 7.624 1.00 62.28 98 PRO A CA 1
ATOM 767 C C . PRO A 1 98 ? 1.473 13.939 7.457 1.00 62.28 98 PRO A C 1
ATOM 769 O O . PRO A 1 98 ? 1.791 14.618 8.439 1.00 62.28 98 PRO A O 1
ATOM 772 N N . ARG A 1 99 ? 1.512 14.422 6.214 1.00 55.50 99 ARG A N 1
ATOM 773 C CA . ARG A 1 99 ? 1.710 15.848 5.973 1.00 55.50 99 ARG A CA 1
ATOM 774 C C . ARG A 1 99 ? 0.420 16.540 6.376 1.00 55.50 99 ARG A C 1
ATOM 776 O O . ARG A 1 99 ? -0.616 16.333 5.750 1.00 55.50 99 ARG A O 1
ATOM 783 N N . ASP A 1 100 ? 0.478 17.369 7.412 1.00 50.72 100 ASP A N 1
ATOM 784 C CA . ASP A 1 100 ? -0.590 18.331 7.642 1.00 50.72 100 ASP A CA 1
ATOM 785 C C . ASP A 1 100 ? -0.733 19.173 6.354 1.00 50.72 100 ASP A C 1
ATOM 787 O O . ASP A 1 100 ? 0.270 19.526 5.723 1.00 50.72 100 ASP A O 1
ATOM 791 N N . ASN A 1 101 ? -1.965 19.517 5.958 1.00 44.81 101 ASN A N 1
ATOM 792 C CA . ASN A 1 101 ? -2.291 20.314 4.755 1.00 44.81 101 ASN A CA 1
ATOM 793 C C . ASN A 1 101 ? -1.651 21.729 4.723 1.00 44.81 101 ASN A C 1
ATOM 795 O O . ASN A 1 101 ? -2.026 22.575 3.917 1.00 44.81 101 ASN A O 1
ATOM 799 N N . THR A 1 102 ? -0.708 22.017 5.617 1.00 50.22 102 THR A N 1
ATOM 800 C CA . THR A 1 102 ? 0.102 23.232 5.695 1.00 50.22 102 THR A CA 1
ATOM 801 C C . THR A 1 102 ? 1.425 23.126 4.933 1.00 50.22 102 THR A C 1
ATOM 803 O O . THR A 1 102 ? 2.122 24.130 4.816 1.00 50.22 102 THR A O 1
ATOM 806 N N . GLY A 1 103 ? 1.793 21.945 4.414 1.00 38.97 103 GLY A N 1
ATOM 807 C CA . GLY A 1 103 ? 3.000 21.770 3.594 1.00 38.97 103 GLY A CA 1
ATOM 808 C C . GLY A 1 103 ? 4.318 21.980 4.350 1.00 38.97 103 GLY A C 1
ATOM 809 O O . GLY A 1 103 ? 5.360 22.159 3.723 1.00 38.97 103 GLY A O 1
ATOM 810 N N . GLN A 1 104 ? 4.292 21.964 5.685 1.00 30.59 104 GLN A N 1
ATOM 811 C CA . GLN A 1 104 ? 5.460 22.229 6.518 1.00 30.59 104 GLN A CA 1
ATOM 812 C C . GLN A 1 104 ? 5.827 20.974 7.323 1.00 30.59 104 GLN A C 1
ATOM 814 O O . GLN A 1 104 ? 4.945 20.400 7.966 1.00 30.59 104 GLN A O 1
ATOM 819 N N . PRO A 1 105 ? 7.096 20.517 7.302 1.00 33.84 105 PRO A N 1
ATOM 820 C CA . PRO A 1 105 ? 7.509 19.404 8.143 1.00 33.84 105 PRO A CA 1
ATOM 821 C C . PRO A 1 105 ? 7.343 19.789 9.623 1.00 33.84 105 PRO A C 1
ATOM 823 O O . PRO A 1 105 ? 7.562 20.955 9.976 1.00 33.84 105 PRO A O 1
ATOM 826 N N . PRO A 1 106 ? 6.944 18.849 10.497 1.00 41.09 106 PRO A N 1
ATOM 827 C CA . PRO A 1 106 ? 6.867 19.121 11.924 1.00 41.09 106 PRO A CA 1
ATOM 828 C C . PRO A 1 106 ? 8.264 19.471 12.458 1.00 41.09 106 PRO A C 1
ATOM 830 O O . PRO A 1 106 ? 9.231 18.767 12.168 1.00 41.09 106 PRO A O 1
ATOM 833 N N . LEU A 1 107 ? 8.340 20.585 13.196 1.00 36.94 107 LEU A N 1
ATOM 834 C CA . LEU A 1 107 ? 9.530 21.039 13.928 1.00 36.94 107 LEU A CA 1
ATOM 835 C C . LEU A 1 107 ? 9.929 20.053 15.031 1.00 36.94 107 LEU A C 1
ATOM 837 O O . LEU A 1 107 ? 9.011 19.546 15.722 1.00 36.94 107 LEU A O 1
#

pLDDT: mean 75.53, std 19.38, range [30.59, 95.38]

Mean predicted aligned error: 10.45 Å

Sequence (107 aa):
MTANRTRSPSRTLTVGEIVDRMVQLDPSRSLPVVFDAVDDPLGNYGVRDVVLAHMQRDDTYADEPAGRDVYYPVDEYDKPDDRYDAVTPVIVLSMQAPRDNTGQPPL

Foldseek 3Di:
DDPPPPPLDLDFDDPVRQVVVVCVVPVPPPAAEEEDDDPDPVPLRGQSDKDKAWWKWAQVQVPPPPGDIDTHHPVPDPDPDPRIDPTDIHIYRYNDGPDDPPNDDDD

Radius of gyration: 16.28 Å; Cα contacts (8 Å, |Δi|>4): 144; chains: 1; bounding box: 34×41×48 Å

Solvent-accessible surface area (backbone atoms only — not comparable to full-atom values): 6892 Å² total; per-residue (Å²): 136,83,80,82,76,75,72,80,68,83,48,60,58,52,71,67,60,49,52,54,50,46,43,71,76,38,75,81,70,77,60,56,77,45,70,64,82,74,94,49,96,86,62,79,78,46,39,36,33,77,46,84,43,60,29,30,41,32,55,87,42,42,88,45,101,84,36,49,72,44,75,40,59,60,90,80,55,96,66,96,55,90,72,45,54,74,76,40,69,30,38,37,38,28,53,51,59,75,77,55,97,77,82,60,82,88,128